Protein AF-A0A529LYZ7-F1 (afdb_monomer)

Structure (mmCIF, N/CA/C/O backbone):
data_AF-A0A529LYZ7-F1
#
_entry.id   AF-A0A529LYZ7-F1
#
loop_
_atom_site.group_PDB
_atom_site.id
_atom_site.type_symbol
_atom_site.label_atom_id
_atom_site.label_alt_id
_atom_site.label_comp_id
_atom_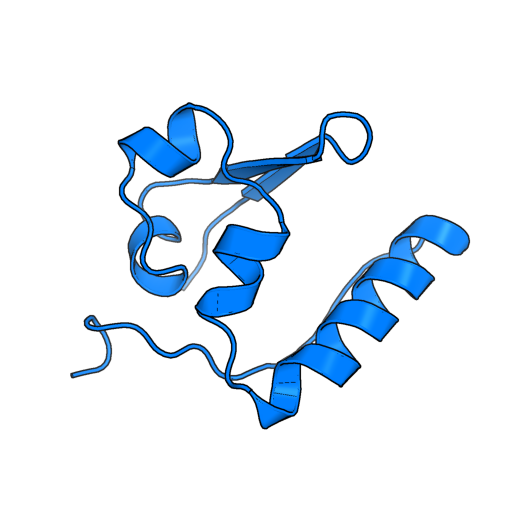site.label_asym_id
_atom_site.label_entity_id
_atom_site.label_seq_id
_atom_site.pdbx_PDB_ins_code
_atom_site.Cartn_x
_atom_site.Cartn_y
_atom_site.Cartn_z
_atom_site.occupancy
_atom_site.B_iso_or_equiv
_atom_site.auth_seq_id
_atom_site.auth_comp_id
_atom_site.auth_asym_id
_atom_site.auth_atom_id
_atom_site.pdbx_PDB_model_num
ATOM 1 N N . MET A 1 1 ? 16.639 3.708 0.611 1.00 59.25 1 MET A N 1
ATOM 2 C CA . MET A 1 1 ? 16.011 4.476 -0.478 1.00 59.25 1 MET A CA 1
ATOM 3 C C . MET A 1 1 ? 14.676 4.911 0.063 1.00 59.25 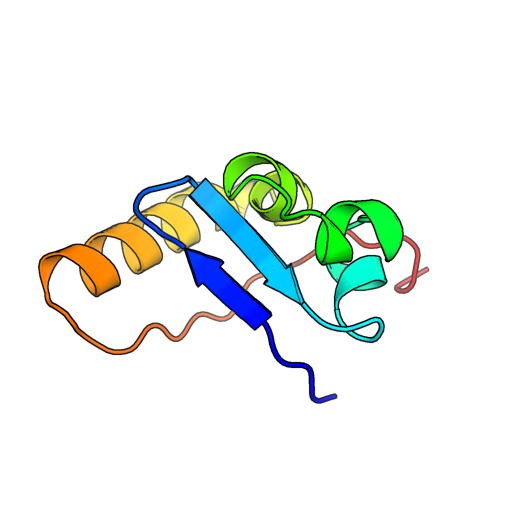1 MET A C 1
ATOM 5 O O . MET A 1 1 ? 13.965 4.061 0.591 1.00 59.25 1 MET A O 1
ATOM 9 N N . ASP A 1 2 ? 14.402 6.206 0.001 1.00 80.06 2 ASP A N 1
ATOM 10 C CA . ASP A 1 2 ? 13.289 6.811 0.718 1.00 80.06 2 ASP A CA 1
ATOM 11 C C . ASP A 1 2 ? 12.230 7.247 -0.295 1.00 80.06 2 ASP A C 1
ATOM 13 O O . ASP A 1 2 ? 12.543 7.800 -1.352 1.00 80.06 2 ASP A O 1
ATOM 17 N N . GLY A 1 3 ? 10.978 6.959 0.025 1.00 83.38 3 GLY A N 1
ATOM 18 C CA . GLY A 1 3 ? 9.813 7.377 -0.736 1.00 83.38 3 GLY A CA 1
ATOM 19 C C . GLY A 1 3 ? 8.629 7.482 0.209 1.00 83.38 3 GLY A C 1
ATOM 20 O O . GLY A 1 3 ? 8.602 6.834 1.262 1.00 83.38 3 GLY A O 1
ATOM 21 N N . PHE A 1 4 ? 7.667 8.321 -0.137 1.00 87.25 4 PHE A N 1
ATOM 22 C CA . PHE A 1 4 ? 6.477 8.541 0.666 1.00 87.25 4 PHE A CA 1
ATOM 23 C C . PHE A 1 4 ? 5.221 8.164 -0.108 1.00 87.25 4 PHE A C 1
ATOM 25 O O . PHE A 1 4 ? 5.099 8.349 -1.318 1.00 87.25 4 PHE A O 1
ATOM 32 N N . TRP A 1 5 ? 4.257 7.642 0.635 1.00 90.69 5 TRP A N 1
ATOM 33 C CA . TRP A 1 5 ? 2.924 7.361 0.141 1.00 90.69 5 TRP A CA 1
ATOM 34 C C . TRP A 1 5 ? 1.904 7.759 1.200 1.00 90.69 5 TRP A C 1
ATOM 36 O O . TRP A 1 5 ? 2.198 7.829 2.396 1.00 90.69 5 TRP A O 1
ATOM 46 N N . THR A 1 6 ? 0.691 8.034 0.749 1.00 93.06 6 THR A N 1
ATOM 47 C CA . THR A 1 6 ? -0.466 8.296 1.598 1.00 93.06 6 THR A CA 1
ATOM 48 C C . THR A 1 6 ? -1.626 7.440 1.121 1.00 93.06 6 THR A C 1
ATOM 50 O O . THR A 1 6 ? -1.691 7.059 -0.045 1.00 93.06 6 THR A O 1
ATOM 53 N N . TRP A 1 7 ? -2.538 7.096 2.024 1.00 94.38 7 TRP A N 1
ATOM 54 C CA . TRP A 1 7 ? -3.704 6.288 1.686 1.00 94.38 7 TRP A CA 1
ATOM 55 C C . TRP A 1 7 ? -4.963 6.903 2.282 1.00 94.38 7 TRP A C 1
ATOM 57 O O . TRP A 1 7 ? -5.084 7.041 3.502 1.00 94.38 7 TRP A O 1
ATOM 67 N N . ASP A 1 8 ? -5.916 7.249 1.417 1.00 95.12 8 ASP A N 1
ATOM 68 C CA . ASP A 1 8 ? -7.299 7.477 1.824 1.00 95.12 8 ASP A CA 1
ATOM 69 C C . ASP A 1 8 ? -7.969 6.113 2.018 1.00 95.12 8 ASP A C 1
ATOM 71 O O . ASP A 1 8 ? -8.489 5.506 1.080 1.00 95.12 8 ASP A O 1
ATOM 75 N N . VAL A 1 9 ? -7.962 5.648 3.267 1.00 92.31 9 VAL A N 1
ATOM 76 C CA . VAL A 1 9 ? -8.562 4.372 3.678 1.00 92.31 9 VAL A CA 1
ATOM 77 C C . VAL A 1 9 ? -10.055 4.305 3.343 1.00 92.31 9 VAL A C 1
ATOM 79 O O . VAL A 1 9 ? -10.563 3.233 3.031 1.00 92.31 9 VAL A O 1
ATOM 82 N N . LYS A 1 10 ? -10.785 5.430 3.397 1.00 93.94 10 LYS A N 1
ATOM 83 C CA . LYS A 1 10 ? -12.238 5.437 3.158 1.00 93.94 10 LYS A CA 1
ATOM 84 C C . LYS A 1 10 ? -12.570 5.253 1.683 1.00 93.94 10 LYS A C 1
ATOM 86 O O . LYS A 1 10 ? -13.582 4.636 1.368 1.00 93.94 10 LYS A O 1
ATOM 91 N N . ARG A 1 11 ? -11.752 5.824 0.797 1.00 96.25 11 ARG A N 1
ATOM 92 C CA . ARG A 1 11 ? -11.938 5.747 -0.662 1.00 96.25 11 ARG A CA 1
ATOM 93 C C . ARG A 1 11 ? -11.136 4.630 -1.326 1.00 96.25 11 ARG A C 1
ATOM 95 O O . ARG A 1 11 ? -11.284 4.439 -2.528 1.00 96.25 11 ARG A O 1
ATOM 102 N N . ASP A 1 12 ? -10.304 3.940 -0.552 1.00 96.38 12 ASP A N 1
ATOM 103 C CA . ASP A 1 12 ? -9.293 2.992 -1.011 1.00 96.38 12 ASP A CA 1
ATOM 104 C C . ASP A 1 12 ? -8.398 3.571 -2.120 1.00 96.38 12 ASP A C 1
ATOM 106 O O . ASP A 1 12 ? -8.314 3.040 -3.225 1.00 96.38 12 ASP A O 1
ATOM 110 N N . ARG A 1 13 ? -7.770 4.721 -1.833 1.00 97.00 13 ARG A N 1
ATOM 111 C CA . ARG A 1 13 ? -6.894 5.432 -2.781 1.00 97.00 13 ARG A CA 1
ATOM 112 C C . ARG A 1 13 ? -5.510 5.659 -2.200 1.00 97.00 13 ARG A C 1
ATOM 114 O O . ARG A 1 13 ? -5.353 6.437 -1.260 1.00 97.00 13 ARG A O 1
ATOM 121 N N . VAL A 1 14 ? -4.527 4.950 -2.740 1.00 94.88 14 VAL A N 1
ATOM 122 C CA . VAL A 1 14 ? -3.107 5.036 -2.408 1.00 94.88 14 VAL A CA 1
ATOM 123 C C . VAL A 1 14 ? -2.425 5.961 -3.407 1.00 94.88 14 VAL A C 1
ATOM 125 O O . VAL A 1 14 ? -2.457 5.720 -4.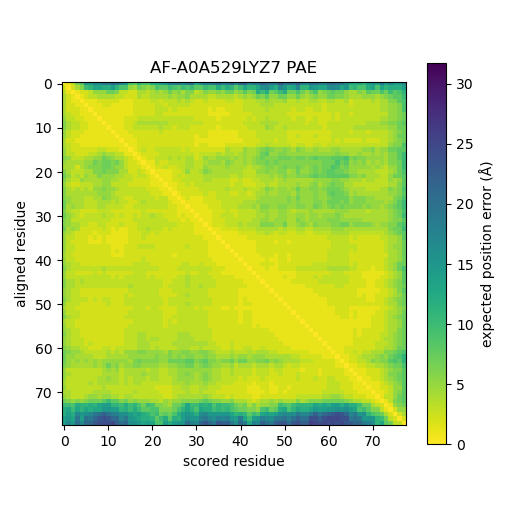613 1.00 94.88 14 VAL A O 1
ATOM 128 N N . TYR A 1 15 ? -1.794 6.998 -2.877 1.00 93.81 15 TYR A N 1
ATOM 129 C CA . TYR A 1 15 ? -1.000 7.965 -3.619 1.00 93.81 15 TYR A CA 1
ATOM 130 C C . TYR A 1 15 ? 0.454 7.825 -3.207 1.00 93.81 15 TYR A C 1
ATOM 132 O O . TYR A 1 15 ? 0.735 7.623 -2.026 1.00 93.81 15 TYR A O 1
ATOM 140 N N . GLY A 1 16 ? 1.383 8.004 -4.132 1.00 90.81 16 GLY A N 1
ATOM 141 C CA . GLY A 1 16 ? 2.798 8.026 -3.796 1.00 90.81 16 GLY A CA 1
ATOM 142 C C . GLY A 1 16 ? 3.626 8.748 -4.836 1.00 90.81 16 GLY A C 1
ATOM 143 O O . GLY A 1 16 ? 3.116 9.221 -5.851 1.00 90.81 16 GLY A O 1
ATOM 144 N N . ASP A 1 17 ? 4.908 8.870 -4.532 1.00 88.12 17 ASP A N 1
ATOM 145 C CA . ASP A 1 17 ? 5.870 9.526 -5.402 1.00 88.12 17 ASP A CA 1
ATOM 146 C C . ASP A 1 17 ? 6.377 8.615 -6.537 1.00 88.12 17 ASP A C 1
ATOM 148 O O . ASP A 1 17 ? 6.109 7.410 -6.600 1.00 88.12 17 ASP A O 1
ATOM 152 N N . ALA A 1 18 ? 7.152 9.215 -7.441 1.00 83.38 18 ALA A N 1
ATOM 153 C CA . ALA A 1 18 ? 7.796 8.514 -8.548 1.00 83.38 18 ALA A CA 1
ATOM 154 C C . ALA A 1 18 ? 8.867 7.506 -8.096 1.00 83.38 18 ALA A C 1
ATOM 156 O O . ALA A 1 18 ? 9.216 6.607 -8.854 1.00 83.38 18 ALA A O 1
ATOM 157 N N . ASN A 1 19 ? 9.399 7.627 -6.874 1.00 83.06 19 ASN A N 1
ATOM 158 C CA . ASN A 1 19 ? 10.386 6.669 -6.380 1.00 83.06 19 ASN A CA 1
ATOM 159 C C . ASN A 1 19 ? 9.721 5.327 -6.061 1.00 83.06 19 ASN A C 1
ATOM 161 O O . ASN A 1 19 ? 10.341 4.285 -6.260 1.00 83.06 19 ASN A O 1
ATOM 165 N N . LEU A 1 20 ? 8.475 5.346 -5.575 1.00 82.62 20 LEU A N 1
ATOM 166 C CA . LEU A 1 20 ? 7.723 4.150 -5.200 1.00 82.62 20 LEU A CA 1
ATOM 167 C C . LEU A 1 20 ? 6.945 3.508 -6.353 1.00 82.62 20 LEU A C 1
ATOM 169 O O . LEU A 1 20 ? 6.698 2.303 -6.282 1.00 82.62 20 LEU A O 1
ATOM 173 N N . SER A 1 21 ? 6.576 4.259 -7.396 1.00 83.00 21 SER A N 1
ATOM 174 C CA . SER A 1 21 ? 5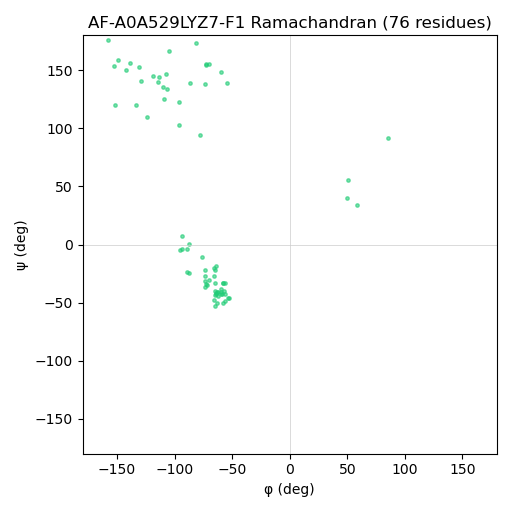.748 3.743 -8.500 1.00 83.00 21 SER A CA 1
ATOM 175 C C . SER A 1 21 ? 6.332 2.457 -9.105 1.00 83.00 21 SER A C 1
ATOM 177 O O . SER A 1 21 ? 5.644 1.437 -9.181 1.00 83.00 21 SER A O 1
ATOM 179 N N . ASP A 1 22 ? 7.640 2.440 -9.372 1.00 82.25 22 ASP A N 1
ATOM 180 C CA . ASP A 1 22 ? 8.338 1.289 -9.961 1.00 82.25 22 ASP A CA 1
ATOM 181 C C . ASP A 1 22 ? 8.336 0.046 -9.052 1.00 82.25 22 ASP A C 1
ATOM 183 O O . ASP A 1 22 ? 8.285 -1.088 -9.533 1.00 82.25 22 ASP A O 1
ATOM 187 N N . TYR A 1 23 ? 8.380 0.227 -7.727 1.00 82.81 23 TYR A N 1
ATOM 188 C CA . TYR A 1 23 ? 8.355 -0.880 -6.761 1.00 82.81 23 TYR A CA 1
ATOM 189 C C . TYR A 1 23 ? 6.976 -1.524 -6.648 1.00 82.81 23 TYR A C 1
ATOM 191 O O . TYR A 1 23 ? 6.865 -2.725 -6.395 1.00 82.81 23 TYR A O 1
ATOM 199 N N . PHE A 1 24 ? 5.922 -0.731 -6.837 1.00 85.69 24 PHE A N 1
ATOM 200 C CA . PHE A 1 24 ? 4.549 -1.223 -6.864 1.00 85.69 24 PHE A CA 1
ATOM 201 C C . PHE A 1 24 ? 4.106 -1.692 -8.257 1.00 85.69 24 PHE A C 1
ATOM 203 O O . PHE A 1 24 ? 2.979 -2.166 -8.415 1.00 85.69 24 PHE A O 1
ATOM 210 N N . GLY A 1 25 ? 4.995 -1.611 -9.255 1.00 85.00 25 GLY A N 1
ATOM 211 C CA . GLY A 1 25 ? 4.668 -1.911 -10.647 1.00 85.00 25 GLY A CA 1
ATOM 212 C C . GLY A 1 25 ? 3.536 -1.019 -11.153 1.00 85.00 25 GLY A C 1
ATOM 213 O O . GLY A 1 25 ? 2.673 -1.494 -11.886 1.00 85.00 25 GLY A O 1
ATOM 214 N N . LEU A 1 26 ? 3.489 0.222 -10.666 1.00 87.44 26 LEU A N 1
ATOM 215 C CA . LEU A 1 26 ? 2.517 1.246 -11.016 1.00 87.44 26 LEU A CA 1
ATOM 216 C C . LEU A 1 26 ? 3.199 2.301 -11.875 1.00 87.44 26 LEU A C 1
ATOM 218 O O . LEU A 1 26 ? 4.364 2.637 -11.671 1.00 87.44 26 LEU A O 1
ATOM 222 N N . THR A 1 27 ? 2.449 2.876 -12.798 1.00 87.44 27 THR A N 1
ATOM 223 C CA . THR A 1 27 ? 2.849 4.119 -13.450 1.00 87.44 27 THR A CA 1
ATOM 224 C C . THR A 1 27 ? 2.697 5.293 -12.481 1.00 87.44 27 THR A C 1
ATOM 226 O O . THR A 1 27 ? 1.876 5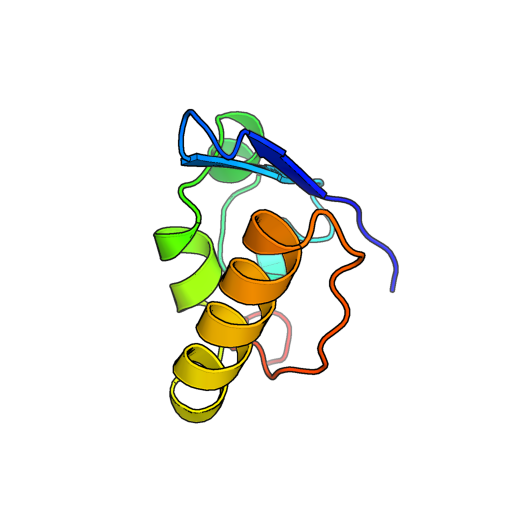.268 -11.558 1.00 87.44 27 THR A O 1
ATOM 229 N N . LEU A 1 28 ? 3.464 6.364 -12.702 1.00 85.12 28 LEU A N 1
ATOM 230 C CA . LEU A 1 28 ? 3.290 7.606 -11.943 1.00 85.12 28 LEU A CA 1
ATOM 231 C C . LEU A 1 28 ? 1.869 8.168 -12.098 1.00 85.12 28 LEU A C 1
ATOM 233 O O . LEU A 1 28 ? 1.334 8.745 -11.156 1.00 85.12 28 LEU A O 1
ATOM 237 N N . ASP A 1 29 ? 1.254 7.975 -13.265 1.00 88.19 29 ASP A N 1
ATOM 238 C CA . ASP A 1 29 ? -0.123 8.382 -13.530 1.00 88.19 29 ASP A CA 1
ATOM 239 C C . ASP A 1 29 ? -1.121 7.630 -12.633 1.00 88.19 29 ASP A C 1
ATOM 241 O O . ASP A 1 29 ? -1.900 8.264 -11.921 1.00 88.19 29 ASP A O 1
ATOM 245 N N . GLU A 1 30 ? -1.034 6.296 -12.564 1.00 88.12 30 GLU A N 1
ATOM 246 C CA . GLU A 1 30 ? -1.871 5.483 -11.666 1.00 88.12 30 GLU A CA 1
ATOM 247 C C . GLU A 1 30 ? -1.728 5.921 -10.203 1.00 88.12 30 GLU A C 1
ATOM 249 O O . GLU A 1 30 ? -2.721 6.040 -9.480 1.00 88.12 30 GLU A O 1
ATOM 254 N N . PHE A 1 31 ? -0.499 6.193 -9.761 1.00 88.81 31 PHE A N 1
ATOM 255 C CA . PHE A 1 31 ? -0.231 6.609 -8.385 1.00 88.81 31 PHE A CA 1
ATOM 256 C C . PHE A 1 31 ? -0.688 8.041 -8.093 1.00 88.81 31 PHE A C 1
ATOM 258 O O . 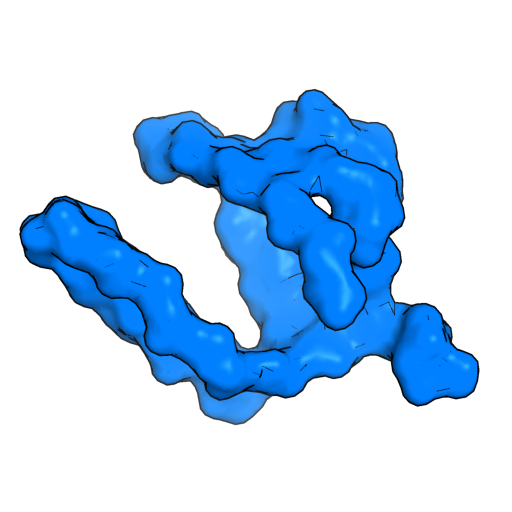PHE A 1 31 ? -1.191 8.312 -7.003 1.00 88.81 31 PHE A O 1
ATOM 265 N N . SER A 1 32 ? -0.601 8.941 -9.072 1.00 88.19 32 SER A N 1
ATOM 266 C CA . SER A 1 32 ? -1.083 10.323 -8.947 1.00 88.19 32 SER A CA 1
ATOM 267 C C . SER A 1 32 ? -2.614 10.398 -8.901 1.00 88.19 32 SER A C 1
ATOM 269 O O . SER A 1 32 ? -3.169 11.259 -8.219 1.00 88.19 32 SER A O 1
ATOM 271 N N . HIS A 1 33 ? -3.306 9.466 -9.563 1.00 91.38 33 HIS A N 1
ATOM 272 C CA . HIS A 1 33 ? -4.771 9.377 -9.571 1.00 91.38 33 HIS A CA 1
ATOM 273 C C . HIS A 1 33 ? -5.359 8.521 -8.434 1.00 91.38 33 HIS A C 1
ATOM 275 O O . HIS A 1 33 ? -6.581 8.466 -8.262 1.00 91.38 33 HIS A O 1
ATOM 281 N N . GLY A 1 34 ? -4.508 7.899 -7.617 1.00 93.06 34 GLY A N 1
ATOM 282 C CA . GLY A 1 34 ? -4.913 7.080 -6.482 1.00 93.06 34 GLY A CA 1
ATOM 283 C C . GLY A 1 34 ? -5.211 5.640 -6.893 1.00 93.06 34 GLY A C 1
ATOM 284 O O . GLY A 1 34 ? -6.352 5.290 -7.218 1.00 93.06 34 GLY A O 1
ATOM 285 N N . ALA A 1 35 ? -4.195 4.785 -6.816 1.00 94.94 35 ALA A N 1
ATOM 286 C CA . ALA A 1 35 ? -4.325 3.348 -7.034 1.00 94.94 35 ALA A CA 1
ATOM 287 C C . ALA A 1 35 ? -5.093 2.684 -5.877 1.00 94.94 35 ALA A C 1
ATOM 289 O O . ALA A 1 35 ? -5.110 3.198 -4.761 1.00 94.94 35 ALA A O 1
ATOM 290 N N . SER A 1 36 ? -5.727 1.533 -6.107 1.00 95.50 36 SER A N 1
ATOM 291 C CA . SER A 1 36 ? -6.330 0.769 -5.005 1.00 95.50 36 SER A CA 1
ATOM 292 C C . SER A 1 36 ? -5.256 0.105 -4.141 1.00 95.50 36 SER A C 1
ATOM 294 O O . SER A 1 36 ? -4.173 -0.231 -4.633 1.00 95.50 36 SER A O 1
A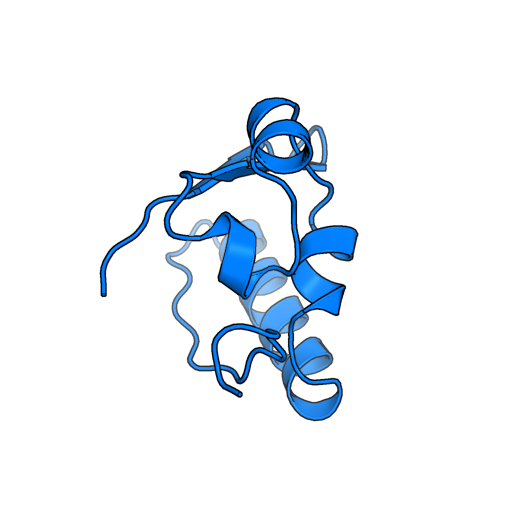TOM 296 N N . LEU A 1 37 ? -5.556 -0.169 -2.864 1.00 94.56 37 LEU A N 1
ATOM 297 C CA . LEU A 1 37 ? -4.639 -0.952 -2.030 1.00 94.56 37 LEU A CA 1
ATOM 298 C C . LEU A 1 37 ? -4.398 -2.340 -2.635 1.00 94.56 37 LEU A C 1
ATOM 300 O O . LEU A 1 37 ? -3.282 -2.849 -2.592 1.00 94.56 37 LEU A O 1
ATOM 304 N N . GLU A 1 38 ? -5.434 -2.957 -3.203 1.00 94.12 38 GLU A N 1
ATOM 305 C CA . GLU A 1 38 ? -5.323 -4.266 -3.851 1.00 94.12 38 GLU A CA 1
ATOM 306 C C . GLU A 1 38 ? -4.311 -4.244 -5.002 1.00 94.12 38 GLU A C 1
ATOM 308 O O . GLU A 1 38 ? -3.443 -5.117 -5.048 1.00 94.12 38 GLU A O 1
ATOM 313 N N . ARG A 1 39 ? -4.324 -3.195 -5.833 1.00 92.75 39 ARG A N 1
ATOM 314 C CA . ARG A 1 39 ? -3.355 -3.022 -6.916 1.00 92.75 39 ARG A CA 1
ATOM 315 C C . ARG A 1 39 ? -1.923 -2.893 -6.394 1.00 92.75 39 ARG A C 1
ATOM 317 O O . ARG A 1 39 ? -1.026 -3.516 -6.959 1.00 92.75 39 ARG A O 1
ATOM 324 N N . CYS A 1 40 ? -1.711 -2.162 -5.297 1.00 92.12 40 CYS A N 1
ATOM 325 C CA . CYS A 1 40 ? -0.406 -2.088 -4.630 1.00 92.12 40 CYS A CA 1
ATOM 326 C C . CYS A 1 40 ? 0.018 -3.451 -4.055 1.00 92.12 40 CYS A C 1
ATOM 328 O O . CYS A 1 40 ? 1.171 -3.851 -4.171 1.00 92.12 40 CYS A O 1
ATOM 330 N N . MET A 1 41 ? -0.911 -4.212 -3.467 1.00 93.62 41 MET A N 1
ATOM 331 C CA . MET A 1 41 ? -0.634 -5.538 -2.895 1.00 93.62 41 MET A CA 1
ATOM 332 C C . MET A 1 41 ? -0.209 -6.573 -3.947 1.00 93.62 41 MET A C 1
ATOM 334 O O . MET A 1 41 ? 0.426 -7.567 -3.590 1.00 93.62 41 MET A O 1
ATOM 338 N N . GLN A 1 42 ? -0.544 -6.372 -5.225 1.00 92.56 42 GLN A N 1
ATOM 339 C CA . GLN A 1 42 ? -0.131 -7.270 -6.306 1.00 92.56 42 GLN A CA 1
ATOM 340 C C . GLN A 1 42 ? 1.386 -7.265 -6.533 1.00 92.56 42 GLN A C 1
ATOM 342 O O . GLN A 1 42 ? 1.924 -8.297 -6.937 1.00 92.56 42 GLN A O 1
ATOM 347 N N . SER A 1 43 ? 2.090 -6.173 -6.217 1.00 91.31 43 SER A N 1
ATOM 348 C CA . SER A 1 43 ? 3.556 -6.153 -6.307 1.00 91.31 43 SER A CA 1
ATOM 349 C C . SER A 1 43 ? 4.229 -6.942 -5.185 1.00 91.31 43 SER A C 1
ATOM 351 O O . SER A 1 43 ? 5.366 -7.378 -5.332 1.00 91.31 43 SER A O 1
ATOM 353 N N . ILE A 1 44 ? 3.539 -7.158 -4.064 1.00 93.25 44 ILE A N 1
ATOM 354 C CA . ILE A 1 44 ? 4.073 -7.902 -2.923 1.00 93.25 44 ILE A CA 1
ATOM 355 C C . ILE A 1 44 ? 4.099 -9.392 -3.260 1.00 93.25 44 ILE A C 1
ATOM 357 O O . ILE A 1 44 ? 3.145 -9.927 -3.839 1.00 93.25 44 ILE A O 1
ATOM 361 N N . ASP A 1 45 ? 5.183 -10.068 -2.877 1.00 94.50 45 ASP A N 1
ATOM 362 C CA . ASP A 1 45 ? 5.324 -11.510 -3.049 1.00 94.50 45 ASP A CA 1
ATOM 363 C C . ASP A 1 45 ? 4.147 -12.273 -2.415 1.00 94.50 45 ASP A C 1
ATOM 365 O O . ASP A 1 45 ? 3.668 -11.921 -1.333 1.00 94.50 45 ASP A O 1
ATOM 369 N N . VAL A 1 46 ? 3.661 -13.310 -3.105 1.00 95.38 46 VAL A N 1
ATOM 370 C CA . VAL A 1 46 ? 2.446 -14.047 -2.728 1.00 95.38 46 VAL A CA 1
ATOM 371 C C . VAL A 1 46 ? 2.512 -14.611 -1.307 1.00 95.38 46 VAL A C 1
ATOM 373 O O . VAL A 1 46 ? 1.495 -14.5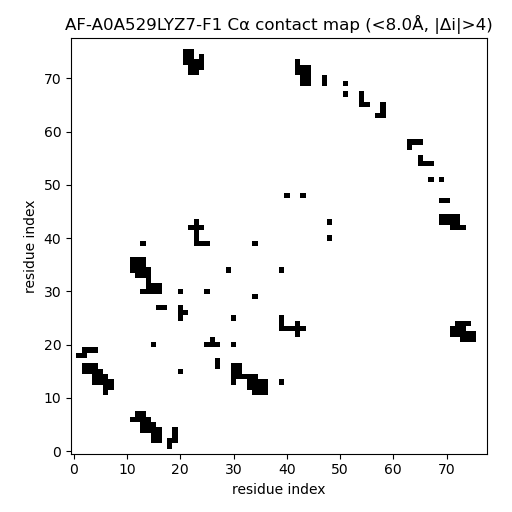90 -0.612 1.00 95.38 46 VAL A O 1
ATOM 376 N N . ASP A 1 47 ? 3.701 -15.005 -0.849 1.00 97.06 47 ASP A N 1
ATOM 377 C CA . ASP A 1 47 ? 3.911 -15.555 0.492 1.00 97.06 47 ASP A CA 1
ATOM 378 C C . ASP A 1 47 ? 3.827 -14.472 1.581 1.00 97.06 4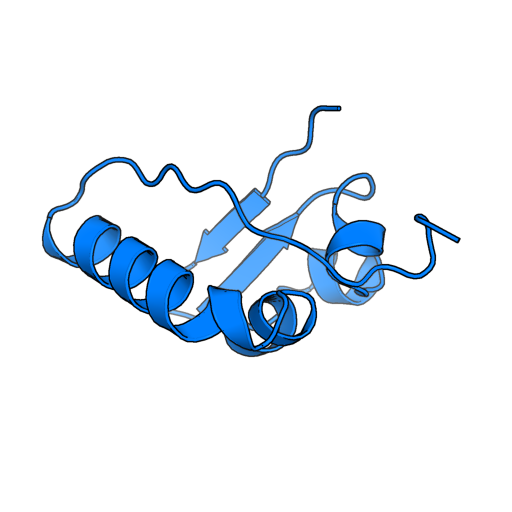7 ASP A C 1
ATOM 380 O O . ASP A 1 47 ? 3.452 -14.744 2.723 1.00 97.06 47 ASP A O 1
ATOM 384 N N . ASP A 1 48 ? 4.138 -13.219 1.236 1.00 97.25 48 ASP A N 1
ATOM 385 C CA . ASP A 1 48 ? 4.125 -12.089 2.167 1.00 97.25 48 ASP A CA 1
ATOM 386 C C . ASP A 1 48 ? 2.751 -11.392 2.240 1.00 97.25 48 ASP A C 1
ATOM 388 O O . ASP A 1 48 ? 2.416 -10.784 3.265 1.00 97.25 48 ASP A O 1
ATOM 392 N N . ARG A 1 49 ? 1.911 -11.505 1.199 1.00 95.69 49 ARG A N 1
ATOM 393 C CA . ARG A 1 49 ? 0.602 -10.819 1.117 1.00 95.69 49 ARG A CA 1
ATOM 394 C C . ARG A 1 49 ? -0.317 -11.065 2.323 1.00 95.69 49 ARG A C 1
ATOM 396 O O . ARG A 1 49 ? -0.886 -10.082 2.812 1.00 95.69 49 ARG A O 1
ATOM 403 N N . PRO A 1 50 ? -0.505 -12.303 2.836 1.00 96.75 50 PRO A N 1
ATOM 404 C CA . PRO A 1 50 ? -1.395 -12.534 3.977 1.00 96.75 50 PRO A CA 1
ATOM 405 C C . PRO A 1 50 ? -0.919 -11.813 5.243 1.00 96.75 50 PRO A C 1
ATOM 407 O O . PRO A 1 50 ? -1.722 -11.203 5.955 1.00 96.75 50 PRO A O 1
ATOM 410 N N . ARG A 1 51 ? 0.397 -11.830 5.493 1.00 97.12 51 ARG A N 1
ATOM 411 C CA . ARG A 1 51 ? 1.023 -11.174 6.648 1.00 97.12 51 ARG A CA 1
ATOM 412 C C . ARG A 1 51 ? 0.887 -9.656 6.565 1.00 97.12 51 ARG A C 1
ATOM 414 O O . ARG A 1 51 ? 0.430 -9.042 7.528 1.00 97.12 51 ARG A O 1
ATOM 421 N N . VAL A 1 52 ? 1.196 -9.064 5.411 1.00 96.94 52 VAL A N 1
ATOM 422 C CA . VAL A 1 52 ? 1.074 -7.612 5.197 1.00 96.94 52 VAL A CA 1
ATOM 423 C C . VAL A 1 52 ? -0.378 -7.153 5.349 1.00 96.94 52 VAL A C 1
ATOM 425 O O . VAL A 1 52 ? -0.645 -6.185 6.062 1.00 96.94 52 VAL A O 1
ATOM 428 N N . ARG A 1 53 ? -1.343 -7.887 4.778 1.00 95.94 53 ARG A N 1
ATOM 429 C CA . ARG A 1 53 ? -2.776 -7.573 4.916 1.00 95.94 53 ARG A CA 1
ATOM 430 C C . ARG A 1 53 ? -3.226 -7.583 6.377 1.00 95.94 53 ARG A C 1
ATOM 432 O O . ARG A 1 53 ? -3.958 -6.691 6.807 1.00 95.94 53 ARG A O 1
ATOM 439 N N . LEU A 1 54 ? -2.778 -8.571 7.153 1.00 96.38 54 LEU A N 1
ATOM 440 C CA . LEU A 1 54 ? -3.084 -8.651 8.579 1.00 96.38 54 LEU A CA 1
ATOM 441 C C . LEU A 1 54 ? -2.482 -7.476 9.362 1.00 96.38 54 LEU A C 1
ATOM 443 O O . LEU A 1 54 ? -3.149 -6.927 10.239 1.00 96.38 54 LEU A O 1
ATOM 447 N N . ALA A 1 55 ? -1.242 -7.092 9.059 1.00 96.62 55 ALA A N 1
ATOM 448 C CA . ALA A 1 55 ? -0.571 -5.970 9.706 1.00 96.62 55 ALA A CA 1
ATOM 449 C C . ALA A 1 55 ? -1.257 -4.630 9.397 1.00 96.62 55 ALA A C 1
ATOM 451 O O . ALA A 1 55 ? -1.515 -3.858 10.320 1.00 96.62 55 ALA A O 1
ATOM 452 N N . ILE A 1 56 ? -1.652 -4.398 8.138 1.00 95.50 56 ILE A N 1
ATOM 453 C CA . ILE A 1 56 ? -2.449 -3.227 7.739 1.00 95.50 56 ILE A CA 1
ATOM 454 C C . ILE A 1 56 ? -3.765 -3.191 8.522 1.00 95.50 56 ILE A C 1
ATOM 456 O O . ILE A 1 56 ? -4.080 -2.182 9.151 1.00 95.50 56 ILE A O 1
ATOM 460 N N . ARG A 1 57 ? -4.507 -4.309 8.555 1.00 95.31 57 ARG A N 1
ATOM 461 C CA . ARG A 1 57 ? -5.775 -4.392 9.294 1.00 95.31 57 ARG A CA 1
ATOM 462 C C . ARG A 1 57 ? -5.592 -4.033 10.771 1.00 95.31 57 ARG A C 1
ATOM 464 O O . ARG A 1 57 ? -6.320 -3.192 11.289 1.00 95.31 57 ARG A O 1
ATOM 471 N N . LYS A 1 58 ? -4.587 -4.620 11.432 1.00 96.44 58 LYS A N 1
ATOM 472 C CA . LYS A 1 58 ? -4.275 -4.335 12.842 1.00 96.44 58 LYS A CA 1
ATOM 473 C C . LYS A 1 58 ? -3.931 -2.863 13.069 1.00 96.44 58 LYS A C 1
ATOM 475 O O . LYS A 1 58 ? -4.367 -2.306 14.072 1.00 96.44 58 LYS A O 1
ATOM 480 N N . ALA A 1 59 ? -3.168 -2.246 12.166 1.00 96.00 59 ALA A N 1
ATOM 481 C CA . ALA A 1 59 ? -2.789 -0.840 12.276 1.00 96.00 59 ALA A CA 1
ATOM 482 C C . ALA A 1 59 ? -4.010 0.089 12.204 1.00 96.00 59 ALA A C 1
ATOM 484 O O . ALA A 1 59 ? -4.141 0.990 13.031 1.00 96.00 59 ALA A O 1
ATOM 485 N N . ILE A 1 60 ? -4.944 -0.184 11.285 1.00 94.44 60 ILE A N 1
ATOM 486 C CA . ILE A 1 60 ? -6.199 0.572 11.156 1.00 94.44 60 ILE A CA 1
ATOM 487 C C . ILE A 1 60 ? -7.076 0.388 12.398 1.00 94.44 60 ILE A C 1
ATOM 489 O O . ILE A 1 60 ? -7.476 1.373 13.017 1.00 94.44 60 ILE A O 1
ATOM 493 N N . GLU A 1 61 ? -7.349 -0.862 12.788 1.00 95.94 61 GLU A N 1
ATOM 494 C CA . GLU A 1 61 ? -8.216 -1.196 13.929 1.00 95.94 61 GLU A CA 1
ATOM 495 C C . GLU A 1 61 ? -7.714 -0.562 15.232 1.00 95.94 61 GLU A C 1
ATOM 497 O O . GLU A 1 61 ? -8.499 -0.066 16.039 1.00 95.94 61 GLU A O 1
ATOM 502 N N . ARG A 1 62 ? -6.393 -0.560 15.433 1.00 95.88 62 ARG A N 1
ATOM 503 C CA . ARG A 1 62 ? -5.755 -0.080 16.666 1.00 95.88 62 ARG A CA 1
ATOM 504 C C . ARG A 1 62 ? -5.334 1.382 16.603 1.00 95.88 62 ARG A C 1
ATOM 506 O O . ARG A 1 62 ? -4.833 1.891 17.602 1.00 95.88 62 ARG A O 1
ATOM 513 N N . LYS A 1 63 ? -5.501 2.045 15.452 1.00 92.94 63 LYS A N 1
ATOM 514 C CA . LYS A 1 63 ? -4.956 3.386 15.173 1.00 92.94 63 LYS A CA 1
ATOM 515 C C . LYS A 1 63 ? -3.463 3.480 15.520 1.00 92.94 63 LYS A C 1
ATOM 517 O O . LYS A 1 63 ? -3.011 4.461 16.105 1.00 92.94 63 LYS A O 1
ATOM 522 N N . SER A 1 64 ? -2.711 2.426 15.210 1.00 92.94 64 SER A N 1
ATOM 523 C CA . SER A 1 64 ? -1.286 2.314 15.523 1.00 92.94 64 SER A CA 1
ATOM 524 C C . SER A 1 64 ? -0.426 2.508 14.279 1.00 92.94 64 SER A C 1
ATOM 526 O O . SER A 1 64 ? -0.906 2.420 13.151 1.00 92.94 64 SER A O 1
ATOM 528 N N . GLY A 1 65 ? 0.877 2.705 14.484 1.00 90.94 65 GLY A N 1
ATOM 529 C CA . GLY A 1 65 ? 1.838 2.665 13.386 1.00 90.94 65 GLY A CA 1
ATOM 530 C C . GLY A 1 65 ? 1.840 1.306 12.676 1.00 90.94 65 GLY A C 1
ATOM 531 O O . GLY A 1 65 ? 1.604 0.265 13.295 1.00 90.94 65 GLY A O 1
ATOM 532 N N . PHE A 1 66 ? 2.132 1.337 11.379 1.00 91.56 66 PHE A N 1
ATOM 533 C CA . PHE A 1 66 ? 2.412 0.168 10.552 1.00 91.56 66 PHE A CA 1
ATOM 534 C C . PHE A 1 66 ? 3.915 0.118 10.251 1.00 91.56 66 PHE A C 1
ATOM 536 O O . PHE A 1 66 ? 4.513 1.133 9.894 1.00 91.56 66 PHE A O 1
ATOM 543 N N . ARG A 1 67 ? 4.531 -1.058 10.395 1.00 92.00 67 ARG A N 1
ATOM 544 C CA . ARG A 1 67 ? 5.918 -1.319 9.994 1.00 92.00 67 ARG A CA 1
ATOM 545 C C . ARG A 1 67 ? 6.049 -2.791 9.638 1.00 92.00 67 ARG A C 1
ATOM 547 O O . ARG A 1 67 ? 5.845 -3.635 10.499 1.00 92.00 67 ARG A O 1
ATOM 554 N N . GLU A 1 68 ? 6.428 -3.082 8.402 1.00 92.94 68 GLU A N 1
ATOM 555 C CA . GLU A 1 68 ? 6.633 -4.444 7.913 1.00 92.94 68 GLU A CA 1
ATOM 556 C C . GLU A 1 68 ? 7.829 -4.487 6.965 1.00 92.94 68 GLU A C 1
ATOM 558 O O . GLU A 1 68 ? 8.109 -3.519 6.260 1.00 92.94 68 GLU A O 1
ATOM 563 N N . VAL A 1 69 ? 8.498 -5.637 6.930 1.00 94.06 69 VAL A N 1
ATOM 564 C CA . VAL A 1 69 ? 9.485 -5.979 5.901 1.00 94.06 69 VAL A CA 1
ATOM 565 C C . VAL A 1 69 ? 8.870 -7.067 5.029 1.00 94.06 69 VAL A C 1
ATOM 567 O O . VAL A 1 69 ? 8.404 -8.090 5.539 1.00 94.06 69 VAL A O 1
ATOM 570 N N . TYR A 1 70 ? 8.810 -6.840 3.724 1.00 93.44 70 TYR A N 1
ATOM 571 C CA . TYR A 1 70 ? 8.218 -7.761 2.756 1.00 93.44 70 TYR A CA 1
ATOM 572 C C . TYR A 1 70 ? 8.931 -7.642 1.413 1.00 93.44 70 TYR A C 1
ATOM 574 O O . TYR A 1 70 ? 9.587 -6.638 1.132 1.00 93.44 70 TYR A O 1
ATOM 582 N N . ARG A 1 71 ? 8.818 -8.683 0.592 1.00 93.19 71 ARG A N 1
ATOM 583 C CA . ARG A 1 71 ? 9.412 -8.718 -0.744 1.00 93.19 71 ARG A CA 1
ATOM 584 C C . ARG A 1 71 ? 8.459 -8.099 -1.759 1.00 93.19 71 ARG A C 1
ATOM 586 O O . ARG A 1 71 ? 7.256 -8.357 -1.721 1.00 93.19 71 ARG A O 1
ATOM 593 N N . VAL A 1 72 ? 9.013 -7.320 -2.680 1.00 89.88 72 VAL A N 1
ATOM 594 C CA . VAL A 1 72 ? 8.305 -6.781 -3.846 1.00 89.88 72 VAL A CA 1
ATOM 595 C C . VAL A 1 72 ? 8.888 -7.383 -5.115 1.00 89.88 72 VAL A C 1
ATOM 597 O O . VAL A 1 72 ? 10.101 -7.556 -5.232 1.00 89.88 72 VAL A O 1
ATOM 600 N N . ARG A 1 73 ? 8.020 -7.713 -6.065 1.00 84.19 73 ARG A N 1
ATOM 601 C CA . ARG A 1 73 ? 8.378 -8.121 -7.419 1.00 84.19 73 ARG A CA 1
ATOM 602 C C . ARG A 1 73 ? 8.280 -6.878 -8.291 1.00 84.19 73 ARG A C 1
ATOM 604 O O . ARG A 1 73 ? 7.183 -6.435 -8.609 1.00 84.19 73 ARG A O 1
ATOM 611 N N . SER A 1 74 ? 9.426 -6.295 -8.616 1.00 74.88 74 SER A N 1
ATOM 612 C CA . SER A 1 74 ? 9.518 -5.120 -9.478 1.00 74.88 74 SER A CA 1
ATOM 613 C C . SER A 1 74 ? 10.539 -5.381 -10.571 1.00 74.88 74 SER A C 1
ATOM 615 O O . SER A 1 74 ? 11.584 -5.983 -10.325 1.00 74.88 74 SER A O 1
ATOM 617 N N . GLU A 1 75 ? 10.224 -4.909 -11.774 1.00 65.38 75 GLU A N 1
ATOM 618 C CA . GLU A 1 75 ? 11.083 -5.012 -12.956 1.00 65.38 75 GLU A CA 1
ATOM 619 C C . GLU A 1 75 ? 12.397 -4.230 -12.789 1.00 65.38 75 GLU A C 1
ATOM 621 O O . GLU A 1 75 ? 13.380 -4.533 -13.451 1.00 65.38 75 GLU A O 1
ATOM 626 N N . LYS A 1 76 ? 12.454 -3.279 -11.844 1.00 62.31 76 LYS A N 1
ATOM 627 C CA . LYS A 1 76 ? 13.650 -2.482 -11.528 1.00 62.31 76 LYS A CA 1
ATOM 628 C C . LYS A 1 76 ? 14.712 -3.243 -10.715 1.00 62.31 76 LYS A C 1
ATOM 630 O O . LYS A 1 76 ? 15.812 -2.734 -10.533 1.00 62.31 76 LYS A O 1
ATOM 635 N N . MET A 1 77 ? 14.380 -4.428 -10.192 1.00 54.12 77 MET A N 1
ATOM 636 C CA . MET A 1 77 ? 15.322 -5.319 -9.490 1.00 54.12 77 MET A CA 1
ATOM 637 C C . MET A 1 77 ? 15.952 -6.376 -10.419 1.00 54.12 77 MET A C 1
ATOM 639 O O . MET A 1 77 ? 16.621 -7.281 -9.916 1.00 54.12 77 MET A O 1
ATOM 643 N N . GLY A 1 78 ? 15.706 -6.286 -11.733 1.00 46.91 78 GLY A N 1
ATOM 644 C CA . GLY A 1 78 ? 16.360 -7.090 -12.772 1.00 46.91 78 GLY A CA 1
ATOM 645 C C . GLY A 1 78 ? 17.658 -6.472 -13.271 1.00 46.91 78 GLY A C 1
ATOM 646 O O . GLY A 1 78 ? 17.723 -5.226 -13.352 1.00 46.91 78 GLY A O 1
#

Sequence (78 aa):
MDGFWTWDVKRDRVYGDANLSDYFGLTLDEFSHGASLERCMQSIDVDDRPRVRLAIRKAIERKSGFREVYRVRSEKMG

Secondary structure (DSSP, 8-state):
----EEEETTTTEEEE-HHHHTTTT--HHHHHT-B-HHHHHTTB-TTTHHHHHHHHHHHHHHT--------B--GGG-

Solvent-accessible surface area (backbone atoms only — not comparable to full-atom values): 4557 Å² total; per-residue (Å²): 138,86,68,59,69,51,68,45,74,90,77,44,28,32,32,47,40,73,75,43,18,52,49,35,68,40,50,58,65,49,24,69,71,36,31,42,58,68,60,47,50,66,15,33,37,79,87,43,40,66,59,52,53,52,47,53,50,51,16,63,78,65,74,47,86,77,86,84,88,75,56,62,59,31,79,82,80,108

Mean predicted aligned error: 4.02 Å

Nearest PDB structures (foldseek):
  3nja-assembly1_B  TM=8.312E-01  e=3.933E-02  Chromobacterium violaceum ATCC 12472
  8js5-assembly1_B  TM=7.867E-01  e=4.491E-02  Bradyrhizobium diazoefficiens USDA 110
  3h9w-assembly1_A-2  TM=8.305E-01  e=4.578E-01  Marinobacter nauticus VT8
  8qmo-assembly1_D  TM=6.589E-01  e=2.358E-01  Homo sapiens

Foldseek 3Di:
DDWDWDAPPVVQFIAIDPVCCQQQVHDNVCRNVGPGVVSSLVQFDPVCSVVQVVQVVCCVVVVHDGDDDTDGNGPVVD

pLDDT: mean 89.33, std 9.73, range [46.91, 97.25]

Radius of gyration: 12.26 Å; Cα contacts (8 Å, |Δi|>4): 103; chains: 1; bounding box: 29×26×30 Å